Protein AF-A0A1V0UY66-F1 (afdb_monomer_lite)

Sequence (128 aa):
MIESSSESKTGRNLRRCKMLRLEDFIKDREKAKNWAKEKSEKWKKSLGLEEKRLLEDSVSFQRVNDTLEKNRGRSIKISSVRKNVDRLDKSLEVREAKLDDSIYVYRNLVSKELGTYQIHSMRKGKIR

Foldseek 3Di:
DDDDPDPDPPPPPPPPPPPFAEDECPPVPVVVVVVCCVLCVVLQVPADPVLNVCVVPPVLVVVLVVQCVVQPVHDDPDPSSVVNVVSVVVSCPDPSNDDSHHYDDDDDDDCVRVVPPPCPPDDPPDPD

Secondary structure (DSSP, 8-state):
---------------------EE--TT-HHHHHHHHHHHHHHHHHH--HHHHHHHH-HHHHHHHHHHHHHTTTS----HHHHHHHHHHHHHHHSGGGS-SSEE-------GGGGT------S------

Organism: NCBI:txid1477

Radius of gyration: 25.75 Å; chains: 1; bounding box: 94×46×61 Å

Structure (mmCIF, N/CA/C/O backbone):
data_AF-A0A1V0UY66-F1
#
_entry.id   AF-A0A1V0UY66-F1
#
loop_
_atom_site.group_PDB
_atom_site.id
_atom_site.type_symbol
_atom_site.label_atom_id
_atom_site.label_alt_id
_atom_site.label_comp_id
_atom_site.label_asym_id
_atom_site.label_entity_id
_atom_site.label_seq_id
_atom_site.pdbx_PDB_ins_code
_atom_site.Cartn_x
_atom_site.Cartn_y
_atom_site.Cartn_z
_atom_site.occupancy
_atom_site.B_iso_or_equiv
_atom_site.auth_seq_id
_atom_site.auth_comp_id
_atom_site.auth_asym_id
_atom_site.auth_atom_id
_atom_site.pdbx_PDB_model_num
ATOM 1 N N . MET A 1 1 ? -64.840 -26.126 -4.970 1.00 39.97 1 MET A N 1
ATOM 2 C CA . MET A 1 1 ? -64.628 -25.060 -5.972 1.00 39.97 1 MET A CA 1
ATOM 3 C C . MET A 1 1 ? -63.989 -23.906 -5.216 1.00 39.97 1 MET A C 1
ATOM 5 O O . MET A 1 1 ? -64.680 -23.270 -4.443 1.00 39.97 1 MET A O 1
ATOM 9 N N . ILE A 1 2 ? -62.667 -23.865 -5.036 1.00 43.75 2 ILE A N 1
ATOM 10 C CA . ILE A 1 2 ? -61.633 -23.456 -6.005 1.00 43.75 2 ILE A CA 1
ATOM 11 C C . ILE A 1 2 ? -62.086 -22.239 -6.810 1.00 43.75 2 ILE A C 1
ATOM 13 O O . ILE A 1 2 ? -62.798 -22.408 -7.787 1.00 43.75 2 ILE A O 1
ATOM 17 N N . GLU A 1 3 ? -61.626 -21.059 -6.402 1.00 40.09 3 GLU A N 1
ATOM 18 C CA . GLU A 1 3 ? -60.817 -20.213 -7.279 1.00 40.09 3 GLU A CA 1
ATOM 19 C C . GLU A 1 3 ? -59.854 -19.376 -6.430 1.00 40.09 3 GLU A C 1
ATOM 21 O O . GLU A 1 3 ? -60.227 -18.519 -5.631 1.00 40.09 3 GLU A O 1
ATOM 26 N N . SER A 1 4 ? -58.582 -19.742 -6.554 1.00 44.25 4 SER A N 1
ATOM 27 C CA . SER A 1 4 ? -57.431 -19.101 -5.942 1.00 44.25 4 SER A CA 1
ATOM 28 C C . SER A 1 4 ? -57.077 -17.856 -6.749 1.00 44.25 4 SER A C 1
ATOM 30 O O . SER A 1 4 ? -56.633 -17.988 -7.886 1.00 44.25 4 SER A O 1
ATOM 32 N N . SER A 1 5 ? -57.190 -16.662 -6.166 1.00 40.47 5 SER A N 1
ATOM 33 C CA . SER A 1 5 ? -56.498 -15.485 -6.701 1.00 40.47 5 SER A CA 1
ATOM 34 C C . SER A 1 5 ? -55.203 -15.290 -5.920 1.00 40.47 5 SER A C 1
ATOM 36 O O . SER A 1 5 ? -55.162 -14.716 -4.832 1.00 40.47 5 SER A O 1
ATOM 38 N N . SER A 1 6 ? -54.137 -15.891 -6.442 1.00 47.25 6 SER A N 1
ATOM 39 C CA . SER A 1 6 ? -52.779 -15.750 -5.937 1.00 47.25 6 SER A CA 1
ATOM 40 C C . SER A 1 6 ? -52.201 -14.408 -6.385 1.00 47.25 6 SER A C 1
ATOM 42 O O . SER A 1 6 ? -51.583 -14.317 -7.447 1.00 47.25 6 SER A O 1
ATOM 44 N N . GLU A 1 7 ? -52.352 -13.367 -5.569 1.00 41.97 7 GLU A N 1
ATOM 45 C CA . GLU A 1 7 ? -51.534 -12.162 -5.710 1.00 41.97 7 GLU A CA 1
ATOM 46 C C . GLU A 1 7 ? -50.100 -12.476 -5.267 1.00 41.97 7 GLU A C 1
ATOM 48 O O . GLU A 1 7 ? -49.735 -12.490 -4.088 1.00 41.97 7 GLU A O 1
ATOM 53 N N . SER A 1 8 ? -49.266 -12.777 -6.256 1.00 41.66 8 SER A N 1
ATOM 54 C CA . SER A 1 8 ? -47.830 -12.953 -6.110 1.00 41.66 8 SER A CA 1
ATOM 55 C C . SER A 1 8 ? -47.186 -11.668 -5.577 1.00 41.66 8 SER A C 1
ATOM 57 O O . SER A 1 8 ? -46.947 -10.721 -6.330 1.00 41.66 8 SER A O 1
ATOM 59 N N . LYS A 1 9 ? -46.832 -11.653 -4.286 1.00 49.62 9 LYS A N 1
ATOM 60 C CA . LYS A 1 9 ? -45.898 -10.685 -3.688 1.00 49.62 9 LYS A CA 1
ATOM 61 C C . LYS A 1 9 ? -44.493 -10.895 -4.260 1.00 49.62 9 LYS A C 1
ATOM 63 O O . LYS A 1 9 ? -43.596 -11.397 -3.589 1.00 49.62 9 LYS A O 1
ATOM 68 N N . THR A 1 10 ? -44.271 -10.484 -5.503 1.00 46.81 10 THR A N 1
ATOM 69 C CA . THR A 1 10 ? -42.919 -10.274 -6.028 1.00 46.81 10 THR A CA 1
ATOM 70 C C . THR A 1 10 ? -42.435 -8.911 -5.552 1.00 46.81 10 THR A C 1
ATOM 72 O O . THR A 1 10 ? -42.399 -7.925 -6.285 1.00 46.81 10 THR A O 1
ATOM 75 N N . GLY A 1 11 ? -42.060 -8.855 -4.272 1.00 44.53 11 GLY A N 1
ATOM 76 C CA . GLY A 1 11 ? -41.230 -7.779 -3.756 1.00 44.53 11 GLY A CA 1
ATOM 77 C C . GLY A 1 11 ? -39.915 -7.803 -4.523 1.00 44.53 11 GLY A C 1
ATOM 78 O O . GLY A 1 11 ? -39.015 -8.573 -4.193 1.00 44.53 11 GLY A O 1
ATOM 79 N N . ARG A 1 12 ? -39.818 -7.002 -5.590 1.00 45.56 12 ARG A N 1
ATOM 80 C CA . ARG A 1 12 ? -38.552 -6.748 -6.274 1.00 45.56 12 ARG A CA 1
ATOM 81 C C . ARG A 1 12 ? -37.622 -6.170 -5.223 1.00 45.56 12 ARG A C 1
ATOM 83 O O . ARG A 1 12 ? -37.751 -5.011 -4.836 1.00 45.56 12 ARG A O 1
ATOM 90 N N . ASN A 1 13 ? -36.710 -7.002 -4.741 1.00 53.19 13 ASN A N 1
ATOM 91 C CA . ASN A 1 13 ? -35.606 -6.601 -3.894 1.00 53.19 13 ASN A CA 1
ATOM 92 C C . ASN A 1 13 ? -34.657 -5.794 -4.791 1.00 53.19 13 ASN A C 1
ATOM 94 O O . ASN A 1 13 ? -33.665 -6.307 -5.309 1.00 53.19 13 ASN A O 1
ATOM 98 N N . LEU A 1 14 ? -35.049 -4.548 -5.081 1.00 50.03 14 LEU A N 1
ATOM 99 C CA . LEU A 1 14 ? -34.213 -3.545 -5.715 1.00 50.03 14 LEU A CA 1
ATOM 100 C C . LEU A 1 14 ? -33.060 -3.325 -4.745 1.00 50.03 14 LEU A C 1
ATOM 102 O O . LEU A 1 14 ? -33.146 -2.508 -3.828 1.00 50.03 14 LEU A O 1
ATOM 106 N N . ARG A 1 15 ? -31.991 -4.110 -4.922 1.00 58.28 15 ARG A N 1
ATOM 107 C CA . ARG A 1 15 ? -30.691 -3.833 -4.326 1.00 58.28 15 ARG A CA 1
ATOM 108 C C . ARG A 1 15 ? -30.383 -2.401 -4.719 1.00 58.28 15 ARG A C 1
ATOM 110 O O . ARG A 1 15 ? -30.094 -2.125 -5.878 1.00 58.28 15 ARG A O 1
ATOM 117 N N . ARG A 1 16 ? -30.552 -1.486 -3.769 1.00 52.69 16 ARG A N 1
ATOM 118 C CA . ARG A 1 16 ? -30.251 -0.072 -3.933 1.00 52.69 16 ARG A CA 1
ATOM 119 C C . ARG A 1 16 ? -28.785 -0.024 -4.347 1.00 52.69 16 ARG A C 1
ATOM 121 O O . ARG A 1 16 ? -27.919 -0.279 -3.512 1.00 52.69 16 ARG A O 1
ATOM 128 N N . CYS A 1 17 ? -28.511 0.182 -5.636 1.00 54.91 17 CYS A N 1
ATOM 129 C CA . CYS A 1 17 ? -27.152 0.368 -6.120 1.00 54.91 17 CYS A CA 1
ATOM 130 C C . CYS A 1 17 ? -26.600 1.550 -5.333 1.00 54.91 17 CYS A C 1
ATOM 132 O O . CYS A 1 17 ? -27.073 2.677 -5.486 1.00 54.91 17 CYS A O 1
ATOM 134 N N .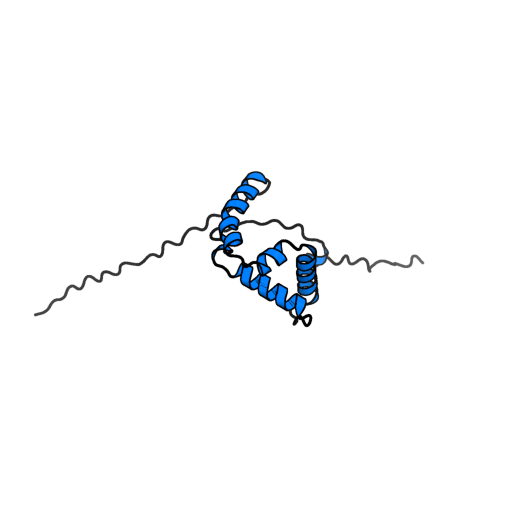 LYS A 1 18 ? -25.690 1.270 -4.396 1.00 61.56 18 LYS A N 1
ATOM 135 C CA . LYS A 1 18 ? -25.043 2.300 -3.594 1.00 61.56 18 LYS A CA 1
ATOM 136 C C . LYS A 1 18 ? -24.279 3.157 -4.593 1.00 61.56 18 LYS A C 1
ATOM 138 O O . LYS A 1 18 ? -23.303 2.697 -5.173 1.00 61.56 18 LYS A O 1
ATOM 143 N N . MET A 1 19 ? -24.796 4.350 -4.864 1.00 64.31 19 MET A N 1
ATOM 144 C CA . MET A 1 19 ? -24.145 5.308 -5.742 1.00 64.31 19 MET A CA 1
ATOM 145 C C . MET A 1 19 ? -22.804 5.639 -5.083 1.00 64.31 19 MET A C 1
ATOM 147 O O . MET A 1 19 ? -22.779 6.210 -3.991 1.00 64.31 19 MET A O 1
ATOM 151 N N . LEU A 1 20 ? -21.712 5.150 -5.674 1.00 66.31 20 LEU A N 1
ATOM 152 C CA . LEU A 1 20 ? -20.371 5.364 -5.144 1.00 66.31 20 LEU A CA 1
ATOM 153 C C . LEU A 1 20 ? -20.088 6.860 -5.207 1.00 66.3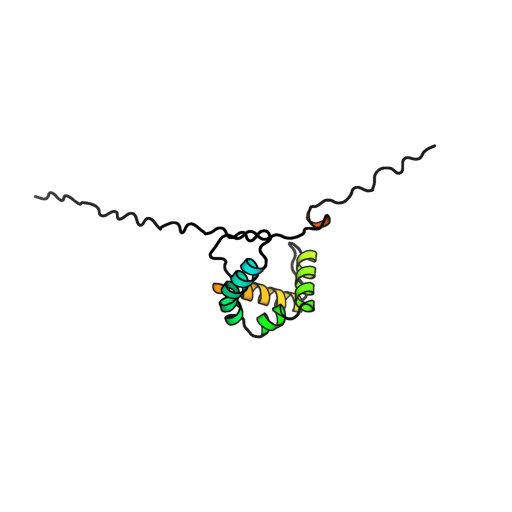1 20 LEU A C 1
ATOM 155 O O . LEU A 1 20 ? -20.276 7.485 -6.255 1.00 66.31 20 LEU A O 1
ATOM 159 N N . ARG A 1 21 ? -19.674 7.443 -4.082 1.00 76.12 21 ARG A N 1
ATOM 160 C CA . ARG A 1 21 ? -19.189 8.820 -4.093 1.00 76.12 21 ARG A CA 1
ATOM 161 C C . ARG A 1 21 ? -17.878 8.842 -4.867 1.00 76.12 21 ARG A C 1
ATOM 163 O O . ARG A 1 21 ? -17.079 7.918 -4.746 1.00 76.12 21 ARG A O 1
ATOM 170 N N . LEU A 1 22 ? -17.707 9.866 -5.694 1.00 83.19 22 LEU A N 1
ATOM 171 C CA . LEU A 1 22 ? -16.459 10.126 -6.392 1.00 83.19 22 LEU A CA 1
ATOM 172 C C . LEU A 1 22 ? -15.714 11.210 -5.621 1.00 83.19 22 LEU A C 1
ATOM 174 O O . LEU A 1 22 ? -16.165 12.353 -5.576 1.00 83.19 22 LEU A O 1
ATOM 178 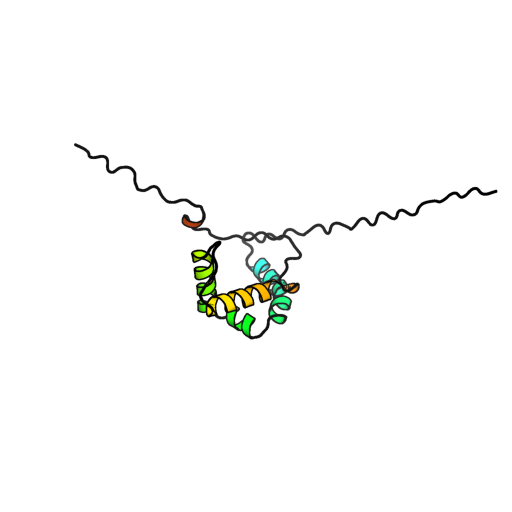N N . GLU A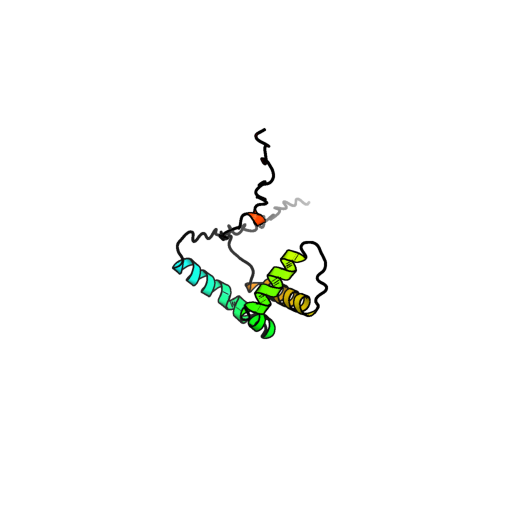 1 23 ? -14.603 10.836 -5.004 1.00 86.19 23 GLU A N 1
ATOM 179 C CA . GLU A 1 23 ? -13.705 11.757 -4.323 1.00 86.19 23 GLU A CA 1
ATOM 180 C C . GLU A 1 23 ? -12.609 12.216 -5.288 1.00 86.19 23 GLU A C 1
ATOM 182 O O . GLU A 1 23 ? -11.861 11.416 -5.855 1.00 86.19 23 GLU A O 1
ATOM 187 N N . ASP A 1 24 ? -12.503 13.529 -5.461 1.00 91.38 24 ASP A N 1
ATOM 188 C CA . ASP A 1 24 ? -11.394 14.170 -6.155 1.00 91.38 24 ASP A CA 1
ATOM 189 C C . ASP A 1 24 ? -10.910 15.353 -5.325 1.00 91.38 24 ASP A C 1
ATOM 191 O O . ASP A 1 24 ? -11.662 16.287 -5.035 1.00 91.38 24 ASP A O 1
ATOM 195 N N . PHE A 1 25 ? -9.648 15.296 -4.913 1.00 91.50 25 PHE A N 1
ATOM 196 C CA . PHE A 1 25 ? -9.031 16.356 -4.127 1.00 91.50 25 PHE A CA 1
ATOM 197 C C . PHE A 1 25 ? -8.299 17.373 -5.002 1.00 91.50 25 PHE A C 1
ATOM 199 O O . PHE A 1 25 ? -8.043 18.477 -4.530 1.00 91.50 25 PHE A O 1
ATOM 206 N N . ILE A 1 26 ? -7.978 17.047 -6.261 1.00 91.81 26 ILE A N 1
ATOM 207 C CA . ILE A 1 26 ? -7.236 17.892 -7.210 1.00 91.81 26 ILE A CA 1
ATOM 208 C C . ILE A 1 26 ? -5.959 18.499 -6.583 1.00 91.81 26 ILE A C 1
ATOM 210 O O . ILE A 1 26 ? -4.887 17.896 -6.624 1.00 91.81 26 ILE A O 1
ATOM 214 N N . LYS A 1 27 ? -6.058 19.703 -5.997 1.00 90.81 27 LYS A N 1
ATOM 215 C CA . LYS A 1 27 ? -4.966 20.436 -5.326 1.00 90.81 27 LYS A CA 1
ATOM 216 C C . LYS A 1 27 ? -5.165 20.615 -3.812 1.00 90.81 27 LYS A C 1
ATOM 218 O O . LYS A 1 27 ? -4.241 21.089 -3.151 1.00 90.81 27 LYS A O 1
ATOM 223 N N . ASP A 1 28 ? -6.318 20.249 -3.254 1.00 93.81 28 ASP A N 1
ATOM 224 C CA . ASP A 1 28 ? -6.620 20.373 -1.825 1.00 93.81 28 ASP A CA 1
ATOM 225 C C . ASP A 1 28 ? -5.932 19.266 -1.014 1.00 93.81 28 ASP A C 1
ATOM 227 O O . ASP A 1 28 ? -6.456 18.175 -0.766 1.00 93.81 28 ASP A O 1
ATOM 231 N N . ARG A 1 29 ? -4.700 19.565 -0.607 1.00 93.00 29 ARG A N 1
ATOM 232 C CA . ARG A 1 29 ? -3.851 18.637 0.141 1.00 93.00 29 ARG A CA 1
ATOM 233 C C . ARG A 1 29 ? -4.341 18.392 1.562 1.00 93.00 29 ARG A C 1
ATOM 235 O O . ARG A 1 29 ? -4.132 17.295 2.072 1.00 93.00 29 ARG A O 1
ATOM 242 N N . GLU A 1 30 ? -4.955 19.376 2.210 1.00 95.81 30 GLU A N 1
ATOM 243 C CA . GLU A 1 30 ? -5.372 19.235 3.609 1.00 95.81 30 GLU A CA 1
ATOM 244 C C . GLU A 1 30 ? -6.608 18.348 3.717 1.00 95.81 30 GLU A C 1
ATOM 246 O O . GLU A 1 30 ? -6.630 17.417 4.528 1.00 95.81 30 GLU A O 1
ATOM 251 N N . LYS A 1 31 ? -7.583 18.527 2.819 1.00 93.25 31 LYS A N 1
ATOM 252 C CA . LYS A 1 31 ? -8.732 17.622 2.740 1.00 93.25 31 LYS A CA 1
ATOM 253 C C . LYS A 1 31 ? -8.298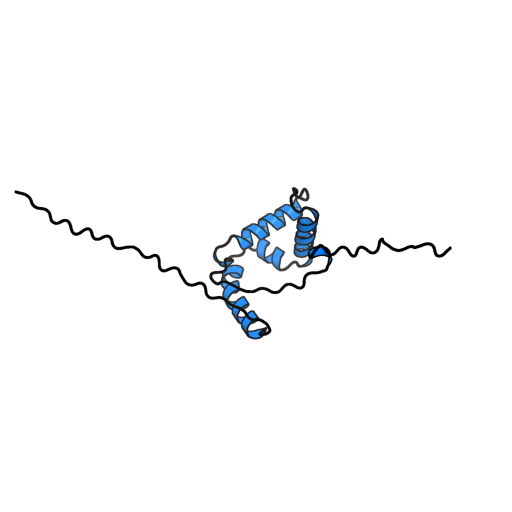 16.190 2.410 1.00 93.25 31 LYS A C 1
ATOM 255 O O . LYS A 1 31 ? -8.757 15.255 3.065 1.00 93.25 31 LYS A O 1
ATOM 260 N N . ALA A 1 32 ? -7.357 16.017 1.475 1.00 93.00 32 ALA A N 1
ATOM 261 C CA . ALA A 1 32 ? -6.804 14.705 1.134 1.00 93.00 32 ALA A CA 1
ATOM 262 C C . ALA A 1 32 ? -6.100 14.031 2.327 1.00 93.00 32 ALA A C 1
ATOM 264 O O . ALA A 1 32 ? -6.295 12.839 2.567 1.00 93.00 32 ALA A O 1
ATOM 265 N N . LYS A 1 33 ? -5.306 14.782 3.106 1.00 94.88 33 LYS A N 1
ATOM 266 C CA . LYS A 1 33 ? -4.633 14.268 4.313 1.00 94.88 33 LYS A CA 1
ATOM 267 C C . LYS A 1 33 ? -5.628 13.820 5.378 1.00 94.88 33 LYS A C 1
ATOM 269 O O . LYS A 1 33 ? -5.460 12.735 5.934 1.00 94.88 33 LYS A O 1
ATOM 274 N N . ASN A 1 34 ? -6.645 14.634 5.656 1.00 94.69 34 ASN A N 1
ATOM 275 C CA . ASN A 1 34 ? -7.662 14.310 6.657 1.00 94.69 34 ASN A CA 1
ATOM 276 C C . ASN A 1 34 ? -8.441 13.058 6.250 1.00 94.69 34 ASN A C 1
ATOM 278 O O . ASN A 1 34 ? -8.521 12.107 7.027 1.00 94.69 34 ASN A O 1
ATOM 282 N N . TRP A 1 35 ? -8.884 13.000 4.993 1.00 91.94 35 TRP A N 1
ATOM 283 C CA . TRP A 1 35 ? -9.548 11.823 4.438 1.00 91.94 35 TRP A CA 1
ATOM 284 C C . TRP A 1 35 ? -8.666 10.568 4.521 1.00 91.94 35 TRP A C 1
ATOM 286 O O . TRP A 1 35 ? -9.114 9.514 4.976 1.00 91.94 35 TRP A O 1
ATOM 296 N N . ALA A 1 36 ? -7.385 10.676 4.152 1.00 91.75 36 ALA A N 1
ATOM 297 C CA . ALA A 1 36 ? -6.452 9.554 4.210 1.00 91.75 36 ALA A CA 1
ATOM 298 C C . ALA A 1 36 ? -6.227 9.076 5.649 1.00 91.75 36 ALA A C 1
ATOM 300 O O . ALA A 1 36 ? -6.159 7.870 5.893 1.00 91.75 36 ALA A O 1
ATOM 301 N N . LYS A 1 37 ? -6.128 9.994 6.617 1.00 93.06 37 LYS A N 1
ATOM 302 C CA . LYS A 1 37 ? -5.984 9.652 8.036 1.00 93.06 37 LYS A CA 1
ATOM 303 C C . LYS A 1 37 ? -7.204 8.882 8.538 1.00 93.06 37 LYS A C 1
ATOM 305 O O . LYS A 1 37 ? -7.026 7.814 9.115 1.00 93.06 37 LYS A O 1
ATOM 310 N N . GLU A 1 38 ? -8.408 9.370 8.254 1.00 91.31 38 GLU A N 1
ATOM 311 C CA . GLU A 1 38 ? -9.665 8.731 8.664 1.00 91.31 38 GLU A CA 1
ATOM 312 C C . GLU A 1 38 ? -9.839 7.335 8.050 1.00 91.31 38 GLU A C 1
ATOM 314 O O . GLU A 1 38 ? -10.144 6.373 8.757 1.00 91.31 38 GLU A O 1
ATOM 319 N N . LYS A 1 39 ? -9.605 7.193 6.739 1.00 87.69 39 LYS A N 1
ATOM 320 C CA . LYS A 1 39 ? -9.774 5.909 6.039 1.00 87.69 39 LYS A CA 1
ATOM 321 C C . LYS A 1 39 ? -8.686 4.900 6.408 1.00 87.69 39 LYS A C 1
ATOM 323 O O . LYS A 1 39 ? -8.982 3.724 6.604 1.00 87.69 39 LYS A O 1
ATOM 328 N N . SER A 1 40 ? -7.436 5.346 6.545 1.00 90.69 40 SER A N 1
ATOM 329 C CA . SER A 1 40 ? -6.310 4.445 6.826 1.00 90.69 40 SER A CA 1
ATOM 330 C C . SER A 1 40 ? -6.208 4.014 8.286 1.00 90.69 40 SER A C 1
ATOM 332 O O . SER A 1 40 ? -5.478 3.070 8.572 1.00 90.69 40 SER A O 1
ATOM 334 N N . GLU A 1 41 ? -6.909 4.654 9.226 1.00 92.81 41 GLU A N 1
ATOM 335 C CA . GLU A 1 41 ? -6.747 4.352 10.652 1.00 92.81 41 GLU A CA 1
ATOM 336 C C . GLU A 1 41 ? -7.118 2.901 10.988 1.00 92.81 41 GLU A C 1
ATOM 338 O O . GLU A 1 41 ? -6.350 2.193 11.645 1.00 92.81 41 GLU A O 1
ATOM 343 N N . LYS A 1 42 ? -8.277 2.437 10.506 1.00 90.81 42 LYS A N 1
ATOM 344 C CA . LYS A 1 42 ? -8.734 1.057 10.733 1.00 90.81 42 LYS A CA 1
ATOM 345 C C . LYS A 1 42 ? -7.823 0.050 10.041 1.00 90.81 42 LYS A C 1
ATOM 347 O O . LYS A 1 42 ? -7.426 -0.928 10.665 1.00 90.81 42 LYS A O 1
ATOM 352 N N . TRP A 1 43 ? -7.431 0.347 8.804 1.00 94.00 43 TRP A N 1
ATOM 353 C CA . TRP A 1 43 ? -6.486 -0.463 8.043 1.00 94.00 43 TRP A CA 1
ATOM 354 C C . TRP A 1 43 ? -5.142 -0.605 8.765 1.00 94.00 43 TRP A C 1
ATOM 356 O O . TRP A 1 43 ? -4.682 -1.710 9.022 1.00 94.00 43 TRP A O 1
ATOM 366 N N . LYS A 1 44 ? -4.538 0.498 9.214 1.00 92.31 44 LYS A N 1
ATOM 367 C CA . LYS A 1 44 ? -3.275 0.468 9.968 1.00 92.31 44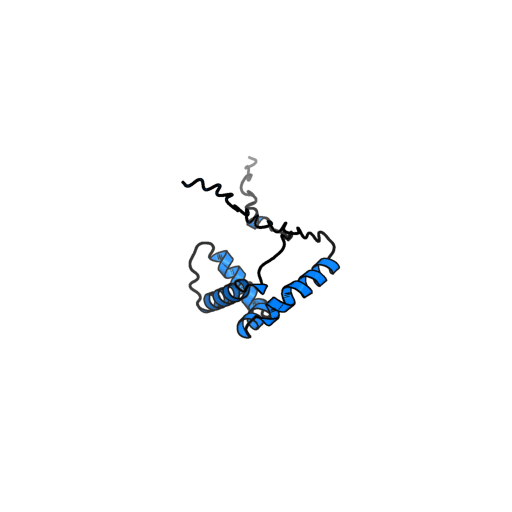 LYS A CA 1
ATOM 368 C C . LYS A 1 44 ? -3.390 -0.326 11.266 1.00 92.31 44 LYS A C 1
ATOM 370 O O . LYS A 1 44 ? -2.433 -0.985 11.669 1.00 92.31 44 LYS A O 1
ATOM 375 N N . LYS A 1 45 ? -4.545 -0.277 11.933 1.00 92.94 45 LYS A N 1
ATOM 376 C CA . LYS A 1 45 ? -4.804 -1.068 13.143 1.00 92.94 45 LYS A CA 1
ATOM 377 C C . LYS A 1 45 ? -4.902 -2.566 12.846 1.00 92.94 45 LYS A C 1
ATOM 379 O O . LYS A 1 45 ? -4.411 -3.338 13.664 1.00 92.94 45 LYS A O 1
ATOM 384 N N . SER A 1 46 ? -5.452 -2.968 11.698 1.00 92.50 46 SER A N 1
ATOM 385 C CA . SER A 1 46 ? -5.569 -4.383 11.313 1.00 92.50 46 SER A CA 1
ATOM 386 C C . SER A 1 46 ? -4.250 -5.026 10.877 1.00 92.50 46 SER A C 1
ATOM 388 O O . SER A 1 46 ? -4.170 -6.250 10.828 1.00 92.50 46 SER A O 1
ATOM 390 N N . LEU A 1 47 ? -3.215 -4.235 10.573 1.00 93.94 47 LEU A N 1
ATOM 391 C CA . LEU A 1 47 ? -1.920 -4.769 10.148 1.00 93.94 47 LEU A CA 1
ATOM 392 C C . LEU A 1 47 ? -1.154 -5.449 11.289 1.00 93.94 47 LEU A C 1
ATOM 394 O O . LEU A 1 47 ? -1.014 -4.911 12.399 1.00 93.94 47 LEU A O 1
ATOM 398 N N . GLY A 1 48 ? -0.572 -6.600 10.968 1.00 93.56 48 GLY A N 1
ATOM 399 C CA . GLY A 1 48 ? 0.399 -7.295 11.797 1.00 93.56 48 GLY A CA 1
ATOM 400 C C . GLY A 1 48 ? 1.721 -6.534 11.908 1.00 93.56 48 GLY A C 1
ATOM 401 O O . GLY A 1 48 ? 2.044 -5.647 11.118 1.00 93.56 48 GLY A O 1
ATOM 402 N N . LEU A 1 49 ? 2.523 -6.907 12.904 1.00 94.12 49 LEU A N 1
ATOM 403 C CA . LEU A 1 49 ? 3.795 -6.247 13.213 1.00 94.12 49 LEU A CA 1
ATOM 404 C C . LEU A 1 49 ? 4.788 -6.277 12.035 1.00 94.12 49 LEU A C 1
ATOM 406 O O . LEU A 1 49 ? 5.439 -5.279 11.746 1.00 94.12 49 LEU A O 1
ATOM 410 N N . GLU A 1 50 ? 4.860 -7.395 11.315 1.00 92.19 50 GLU A N 1
ATOM 411 C CA . GLU A 1 50 ? 5.752 -7.551 10.160 1.00 92.19 50 GLU A CA 1
ATOM 412 C C . GLU A 1 50 ? 5.296 -6.760 8.924 1.00 92.19 50 GLU A C 1
ATOM 414 O O . GLU A 1 50 ? 6.131 -6.304 8.147 1.00 92.19 50 GLU A O 1
ATOM 419 N N . GLU A 1 51 ? 3.987 -6.571 8.747 1.00 93.12 51 GLU A N 1
ATOM 420 C CA . GLU A 1 51 ? 3.420 -5.750 7.668 1.00 93.12 51 GLU A CA 1
ATOM 421 C C . GLU A 1 51 ? 3.693 -4.267 7.938 1.00 93.12 51 GLU A C 1
ATOM 423 O O . GLU A 1 51 ? 4.173 -3.556 7.059 1.00 93.12 51 GLU A O 1
ATOM 428 N N . LYS A 1 52 ? 3.486 -3.818 9.185 1.00 93.38 52 LYS A N 1
ATOM 429 C CA . LYS A 1 52 ? 3.816 -2.451 9.622 1.00 93.38 52 LYS A CA 1
ATOM 430 C C . LYS A 1 52 ? 5.290 -2.129 9.405 1.00 93.38 52 LYS A C 1
ATOM 432 O O . LYS A 1 52 ? 5.602 -1.127 8.773 1.00 93.38 52 LYS A O 1
ATOM 437 N N . ARG A 1 53 ? 6.182 -3.025 9.844 1.00 93.00 53 ARG A N 1
ATOM 438 C CA . ARG A 1 53 ? 7.632 -2.882 9.640 1.00 93.00 53 ARG A CA 1
ATOM 439 C C . ARG A 1 53 ? 7.996 -2.726 8.167 1.00 93.00 53 ARG A C 1
ATOM 441 O O . ARG A 1 53 ? 8.821 -1.886 7.839 1.00 93.00 53 ARG A O 1
ATOM 448 N N . LEU A 1 54 ? 7.376 -3.509 7.283 1.00 92.75 54 LEU A N 1
ATOM 449 C CA . LEU A 1 54 ? 7.639 -3.413 5.848 1.00 92.75 54 LEU A CA 1
ATOM 450 C C . LEU A 1 54 ? 7.163 -2.082 5.247 1.00 92.75 54 LEU A C 1
ATOM 452 O O . LEU A 1 54 ? 7.835 -1.548 4.372 1.00 92.75 54 LEU A O 1
ATOM 456 N N . LEU A 1 55 ? 6.023 -1.550 5.698 1.00 89.75 55 LEU A N 1
ATOM 457 C CA . LEU A 1 55 ? 5.505 -0.257 5.229 1.00 89.75 55 LEU A CA 1
ATOM 458 C C . LEU A 1 55 ? 6.321 0.937 5.748 1.00 89.75 55 LEU A C 1
ATOM 460 O O . LEU A 1 55 ? 6.343 1.985 5.106 1.00 89.75 55 LEU A O 1
ATOM 464 N N . GLU A 1 56 ? 6.973 0.787 6.899 1.00 92.19 56 GLU A N 1
ATOM 465 C CA . GLU A 1 56 ? 7.852 1.803 7.493 1.00 92.19 56 GLU A CA 1
ATOM 466 C C . GLU A 1 56 ? 9.289 1.736 6.938 1.00 92.19 56 GLU A C 1
ATOM 468 O O . GLU A 1 56 ? 9.988 2.750 6.911 1.00 92.19 56 GLU A O 1
ATOM 473 N N . ASP A 1 57 ? 9.726 0.574 6.442 1.00 93.38 57 ASP A N 1
ATOM 474 C CA . ASP A 1 57 ? 11.034 0.384 5.807 1.00 93.38 57 ASP A CA 1
ATOM 475 C C . ASP A 1 57 ? 11.006 0.773 4.319 1.00 93.38 57 ASP A C 1
ATOM 477 O O . ASP A 1 57 ? 10.763 -0.041 3.420 1.00 93.38 57 ASP A O 1
ATOM 481 N N . SER A 1 58 ? 11.316 2.042 4.053 1.00 91.44 58 SER A N 1
ATOM 482 C CA . SER A 1 58 ? 11.353 2.610 2.701 1.00 91.44 58 SER A CA 1
ATOM 483 C C . SER A 1 58 ? 12.329 1.899 1.754 1.00 91.44 58 SER A C 1
ATOM 485 O O . SER A 1 58 ? 12.053 1.800 0.555 1.00 91.44 58 SER A O 1
ATOM 487 N N . VAL A 1 59 ? 13.443 1.364 2.264 1.00 92.56 59 VAL A N 1
ATOM 488 C CA . VAL A 1 59 ? 14.467 0.689 1.452 1.00 92.56 59 VAL A CA 1
ATOM 489 C C . VAL A 1 59 ? 13.964 -0.678 1.008 1.00 92.56 59 VAL A C 1
ATOM 491 O O . VAL A 1 59 ? 14.025 -1.011 -0.182 1.00 92.56 59 VAL A O 1
ATOM 494 N N . SER A 1 60 ? 13.429 -1.468 1.940 1.00 90.31 60 SER A N 1
ATOM 495 C CA . SER A 1 60 ? 12.835 -2.766 1.613 1.00 90.31 60 SER A CA 1
ATOM 496 C C . SER A 1 60 ? 11.626 -2.615 0.698 1.00 90.31 60 SER A C 1
ATOM 498 O O . SER A 1 60 ? 11.495 -3.380 -0.261 1.00 90.31 60 SER A O 1
ATOM 500 N N . PHE A 1 61 ? 10.780 -1.613 0.941 1.00 90.25 61 PHE A N 1
ATOM 501 C CA . PHE A 1 61 ? 9.617 -1.331 0.104 1.00 90.25 61 PHE A CA 1
ATOM 502 C C . PHE A 1 61 ? 10.025 -0.960 -1.330 1.00 90.25 61 PHE A C 1
ATOM 504 O O . PHE A 1 61 ? 9.511 -1.532 -2.294 1.00 90.25 61 PHE A O 1
ATOM 511 N N . GLN A 1 62 ? 11.021 -0.081 -1.497 1.00 92.38 62 GLN A N 1
ATOM 512 C CA . GLN A 1 62 ? 11.533 0.271 -2.824 1.00 92.38 62 GLN A CA 1
ATOM 513 C C . GLN A 1 62 ? 12.144 -0.940 -3.540 1.00 92.38 62 GLN A C 1
ATOM 515 O O . GLN A 1 62 ? 11.898 -1.150 -4.728 1.00 92.38 62 GLN A O 1
ATOM 520 N N . ARG A 1 63 ? 12.882 -1.790 -2.819 1.00 92.81 63 ARG A N 1
ATOM 521 C CA . ARG A 1 63 ? 13.457 -3.019 -3.381 1.00 92.81 63 ARG A CA 1
ATOM 522 C C . ARG A 1 63 ? 12.385 -3.975 -3.905 1.00 92.81 63 ARG A C 1
ATOM 524 O O . ARG A 1 63 ? 12.608 -4.637 -4.924 1.00 92.81 63 ARG A O 1
ATOM 531 N N . VAL A 1 64 ? 11.242 -4.065 -3.223 1.00 93.12 64 VAL A N 1
ATOM 532 C CA . VAL A 1 64 ? 10.091 -4.845 -3.695 1.00 93.12 64 VAL A CA 1
ATOM 533 C C . VAL A 1 64 ? 9.558 -4.260 -5.002 1.00 93.12 64 VAL A C 1
ATOM 535 O O . VAL A 1 64 ? 9.475 -5.000 -5.983 1.00 93.12 64 VAL A O 1
ATOM 538 N N . ASN A 1 65 ? 9.306 -2.948 -5.057 1.00 91.25 65 ASN A N 1
ATOM 539 C CA . ASN A 1 65 ? 8.833 -2.267 -6.270 1.00 91.25 65 ASN A CA 1
ATOM 540 C C . ASN A 1 65 ? 9.773 -2.483 -7.462 1.00 91.25 65 ASN A C 1
ATOM 542 O O . ASN A 1 65 ? 9.334 -2.895 -8.534 1.00 91.25 65 ASN A O 1
ATOM 546 N N . ASP A 1 66 ? 11.077 -2.286 -7.268 1.00 92.44 66 ASP A N 1
ATOM 547 C CA . ASP A 1 66 ? 12.069 -2.461 -8.331 1.00 92.44 66 ASP A CA 1
ATOM 548 C C . ASP A 1 66 ? 12.123 -3.908 -8.834 1.00 92.44 66 ASP A C 1
ATOM 550 O O . ASP A 1 66 ? 12.335 -4.164 -10.022 1.00 92.44 66 ASP A O 1
ATOM 554 N N . THR A 1 67 ? 11.955 -4.875 -7.930 1.00 92.81 67 THR A N 1
ATOM 555 C CA . THR A 1 67 ? 11.982 -6.295 -8.293 1.00 92.81 67 THR A CA 1
ATOM 556 C C . THR A 1 67 ? 10.712 -6.698 -9.034 1.00 92.81 67 THR A C 1
ATOM 558 O O . THR A 1 67 ? 10.816 -7.422 -10.026 1.00 92.81 67 THR A O 1
ATOM 561 N N . LEU A 1 68 ? 9.543 -6.219 -8.599 1.00 92.00 68 LEU A N 1
ATOM 562 C CA . LEU A 1 68 ? 8.272 -6.419 -9.299 1.00 92.00 68 LEU A CA 1
ATOM 563 C C . LEU A 1 68 ? 8.335 -5.829 -10.710 1.00 92.00 68 LEU A C 1
ATOM 565 O O . LEU A 1 68 ? 7.979 -6.508 -11.669 1.00 92.00 68 LEU A O 1
ATOM 569 N N . GLU A 1 69 ? 8.877 -4.618 -10.853 1.00 89.06 69 GLU A N 1
ATOM 570 C CA . GLU A 1 69 ? 9.021 -3.958 -12.150 1.00 89.06 69 GLU A CA 1
ATOM 571 C C . GLU A 1 69 ? 9.928 -4.751 -13.102 1.00 89.06 69 GLU A C 1
ATOM 573 O O . GLU A 1 69 ? 9.560 -5.031 -14.243 1.00 89.06 69 GLU A O 1
ATOM 578 N N . LYS A 1 70 ? 11.097 -5.190 -12.619 1.00 89.38 70 LYS A N 1
ATOM 579 C CA . LYS A 1 70 ? 12.053 -5.988 -13.409 1.00 89.38 70 LYS A CA 1
ATOM 580 C C . LYS A 1 70 ? 11.517 -7.364 -13.805 1.00 89.38 70 LYS A C 1
ATOM 582 O O . LYS A 1 70 ? 11.976 -7.932 -14.793 1.00 89.38 70 LYS A O 1
ATOM 587 N N . ASN A 1 71 ? 10.590 -7.914 -13.025 1.00 90.56 71 ASN A N 1
ATOM 588 C CA . ASN A 1 71 ? 10.032 -9.249 -13.226 1.00 90.56 71 ASN A CA 1
ATOM 589 C C . ASN A 1 71 ? 8.553 -9.204 -13.634 1.00 90.56 71 ASN A C 1
ATOM 591 O O . ASN A 1 71 ? 7.851 -10.190 -13.425 1.00 90.56 71 ASN A O 1
ATOM 595 N N . ARG A 1 72 ? 8.064 -8.102 -14.226 1.00 84.69 72 ARG A N 1
ATOM 596 C CA . ARG A 1 72 ? 6.680 -8.022 -14.722 1.00 84.69 72 ARG A CA 1
ATOM 597 C C . ARG A 1 72 ? 6.345 -9.236 -15.597 1.00 84.69 72 ARG A C 1
ATOM 599 O O . ARG A 1 72 ? 7.052 -9.537 -16.558 1.00 84.69 72 ARG A O 1
ATOM 606 N N . GLY A 1 73 ? 5.275 -9.945 -15.234 1.00 85.31 73 GLY A N 1
ATOM 607 C CA . GLY A 1 73 ? 4.823 -11.158 -15.924 1.00 85.31 73 GLY A CA 1
ATOM 608 C C . GLY A 1 73 ? 5.717 -12.393 -15.736 1.00 85.31 73 GLY A C 1
ATOM 609 O O . GLY A 1 73 ? 5.542 -13.376 -16.451 1.00 85.31 73 GLY A O 1
ATOM 610 N N . ARG A 1 74 ? 6.686 -12.369 -14.810 1.00 90.62 74 ARG A N 1
ATOM 611 C CA . ARG A 1 74 ? 7.625 -13.469 -14.531 1.00 90.62 74 ARG A CA 1
ATOM 612 C C . ARG A 1 74 ? 7.669 -13.797 -13.038 1.00 90.62 74 ARG A C 1
ATOM 614 O O . ARG A 1 74 ? 7.357 -12.976 -12.184 1.00 90.62 74 ARG A O 1
ATOM 621 N N . SER A 1 75 ? 8.114 -15.009 -12.709 1.00 86.88 75 SER A N 1
ATOM 622 C CA . SER A 1 75 ? 8.278 -15.447 -11.320 1.00 86.88 75 SER A CA 1
ATOM 623 C C . SER A 1 75 ? 9.471 -14.766 -10.634 1.00 86.88 75 SER A C 1
ATOM 625 O O . SER A 1 75 ? 10.589 -14.806 -11.156 1.00 86.88 75 SER A O 1
ATOM 627 N N . ILE A 1 76 ? 9.275 -14.252 -9.419 1.00 89.62 76 ILE A N 1
ATOM 628 C CA . ILE A 1 76 ? 10.357 -13.733 -8.570 1.00 89.62 76 ILE A CA 1
ATOM 629 C C . ILE A 1 76 ? 11.066 -14.899 -7.866 1.00 89.62 76 ILE A C 1
ATOM 631 O O . ILE A 1 76 ? 10.460 -15.625 -7.081 1.00 89.62 76 ILE A O 1
ATOM 635 N N . LYS A 1 77 ? 12.372 -15.060 -8.116 1.00 87.81 77 LYS A N 1
ATOM 636 C CA . LYS A 1 77 ? 13.196 -16.127 -7.509 1.00 87.81 77 LYS A CA 1
ATOM 637 C C . LYS A 1 77 ? 13.785 -15.760 -6.141 1.00 87.81 77 LYS A C 1
ATOM 639 O O . LYS A 1 77 ? 14.217 -16.637 -5.401 1.00 87.81 77 LYS A O 1
ATOM 644 N N . ILE A 1 78 ? 13.826 -14.470 -5.805 1.00 90.38 78 ILE A N 1
ATOM 645 C CA . ILE A 1 78 ? 14.424 -13.979 -4.558 1.00 90.38 78 ILE A CA 1
ATOM 646 C C . ILE A 1 78 ? 13.432 -14.206 -3.414 1.00 90.38 78 ILE A C 1
ATOM 648 O O . ILE A 1 78 ? 12.416 -13.518 -3.320 1.00 90.38 78 ILE A O 1
ATOM 652 N N . SER A 1 79 ? 13.739 -15.159 -2.535 1.00 89.44 79 SER A N 1
ATOM 653 C CA . SER A 1 79 ? 12.840 -15.594 -1.458 1.00 89.44 79 SER A CA 1
ATOM 654 C C . SER A 1 79 ? 12.469 -14.475 -0.480 1.00 89.44 79 SER A C 1
ATOM 656 O O . SER A 1 79 ? 11.317 -14.389 -0.065 1.00 89.44 79 SER A O 1
ATOM 658 N N . SER A 1 80 ? 13.410 -13.591 -0.137 1.00 89.62 80 SER A N 1
ATOM 659 C CA . SER A 1 80 ? 13.156 -12.456 0.761 1.00 89.62 80 SER A CA 1
ATOM 660 C C . SER A 1 80 ? 12.198 -11.433 0.153 1.00 89.62 80 SER A C 1
ATOM 662 O O . SER A 1 80 ? 11.280 -10.981 0.829 1.00 89.62 80 SER A O 1
ATOM 664 N N . VAL A 1 81 ? 12.357 -11.117 -1.136 1.00 90.56 81 VAL A N 1
ATOM 665 C CA . VAL A 1 81 ? 11.435 -10.222 -1.847 1.00 90.56 81 VAL A CA 1
ATOM 666 C C . VAL A 1 81 ? 10.062 -10.864 -1.959 1.00 90.56 81 VAL A C 1
ATOM 668 O O . VAL A 1 81 ? 9.074 -10.194 -1.694 1.00 90.56 81 VAL A O 1
ATOM 671 N N . ARG A 1 82 ? 9.992 -12.160 -2.281 1.00 92.12 82 ARG A N 1
ATOM 672 C CA . ARG A 1 82 ? 8.720 -12.884 -2.359 1.00 92.12 82 ARG A CA 1
ATOM 673 C C . ARG A 1 82 ? 7.953 -12.830 -1.037 1.00 92.12 82 ARG A C 1
ATOM 675 O O . ARG A 1 82 ? 6.798 -12.443 -1.043 1.00 92.12 82 ARG A O 1
ATOM 682 N N . LYS A 1 83 ? 8.619 -13.088 0.093 1.00 92.94 83 LYS A N 1
ATOM 683 C CA . LYS A 1 83 ? 8.002 -12.948 1.424 1.00 92.94 83 LYS A CA 1
ATOM 684 C C . LYS A 1 83 ? 7.470 -11.536 1.681 1.00 92.94 83 LYS A C 1
ATOM 686 O O . LYS A 1 83 ? 6.433 -11.386 2.315 1.00 92.94 83 LYS A O 1
ATOM 691 N N . ASN A 1 84 ? 8.177 -10.505 1.221 1.00 94.06 84 ASN A N 1
ATOM 692 C CA . ASN A 1 84 ? 7.712 -9.127 1.358 1.00 94.06 84 ASN A CA 1
ATOM 693 C C . ASN A 1 84 ? 6.528 -8.819 0.433 1.00 94.06 84 ASN A C 1
ATOM 695 O O . ASN A 1 84 ? 5.616 -8.125 0.862 1.00 94.06 84 ASN A O 1
ATOM 699 N N . VAL A 1 85 ? 6.502 -9.366 -0.785 1.00 93.06 85 VAL A N 1
ATOM 700 C CA . VAL A 1 85 ? 5.330 -9.294 -1.674 1.00 93.06 85 VAL A CA 1
ATOM 701 C C . VAL A 1 85 ? 4.127 -9.959 -1.008 1.00 93.06 85 VAL A C 1
ATOM 703 O O . VAL A 1 85 ? 3.108 -9.301 -0.852 1.00 93.06 85 VAL A O 1
ATOM 706 N N . ASP A 1 86 ? 4.280 -11.180 -0.485 1.00 92.94 86 ASP A N 1
ATOM 707 C CA . ASP A 1 86 ? 3.197 -11.899 0.202 1.00 92.94 86 ASP A CA 1
ATOM 708 C C . ASP A 1 86 ? 2.642 -11.089 1.397 1.00 92.94 86 ASP A C 1
ATOM 710 O O . ASP A 1 86 ? 1.439 -11.069 1.655 1.00 92.94 86 ASP A O 1
ATOM 714 N N . ARG A 1 87 ? 3.513 -10.379 2.132 1.00 93.88 87 ARG A N 1
ATOM 715 C CA . ARG A 1 87 ? 3.112 -9.475 3.227 1.00 93.88 87 ARG A CA 1
ATOM 716 C C . ARG A 1 87 ? 2.345 -8.254 2.719 1.00 93.88 87 ARG A C 1
ATOM 718 O O . ARG A 1 87 ? 1.374 -7.857 3.359 1.00 93.88 87 ARG A O 1
ATOM 725 N N . LEU A 1 88 ? 2.769 -7.652 1.607 1.00 93.50 88 LEU A N 1
ATOM 726 C CA . LEU A 1 88 ? 2.055 -6.524 1.004 1.00 93.50 88 LEU A CA 1
ATOM 727 C C . LEU A 1 88 ? 0.686 -6.952 0.496 1.00 93.50 88 LEU A C 1
ATOM 729 O O . LEU A 1 88 ? -0.295 -6.295 0.836 1.00 93.50 88 LEU A O 1
ATOM 733 N N . ASP A 1 89 ? 0.605 -8.067 -0.223 1.00 93.06 89 ASP A N 1
ATOM 734 C CA . ASP A 1 89 ? -0.661 -8.597 -0.728 1.00 93.06 89 ASP A CA 1
ATOM 735 C C . ASP A 1 89 ? -1.624 -8.841 0.435 1.00 93.06 89 ASP A C 1
ATOM 737 O O . ASP A 1 89 ? -2.718 -8.276 0.469 1.00 93.06 89 ASP A O 1
ATOM 741 N N . LYS A 1 90 ? -1.162 -9.532 1.484 1.00 93.00 90 LYS A N 1
ATOM 742 C CA . LYS A 1 90 ? -1.947 -9.740 2.706 1.00 93.00 90 LYS A CA 1
ATOM 743 C C . LYS A 1 90 ? -2.410 -8.429 3.347 1.00 93.00 90 LYS A C 1
ATOM 745 O O . LYS A 1 90 ? -3.549 -8.337 3.802 1.00 93.00 90 LYS A O 1
ATOM 750 N N . SER A 1 91 ? -1.553 -7.408 3.381 1.00 93.00 91 SER A N 1
ATOM 751 C CA . SER A 1 91 ? -1.903 -6.098 3.941 1.00 93.00 91 SER A CA 1
ATOM 752 C C . SER A 1 91 ? -2.973 -5.363 3.129 1.00 93.00 91 SER A C 1
ATOM 754 O O . SER A 1 91 ? -3.709 -4.560 3.695 1.00 93.00 91 SER A O 1
ATOM 756 N N . LEU A 1 92 ? -3.076 -5.630 1.825 1.00 93.56 92 LEU A N 1
ATOM 757 C CA . LEU A 1 92 ? -4.014 -4.980 0.906 1.00 93.56 92 LEU A CA 1
ATOM 758 C C . LEU A 1 92 ? -5.309 -5.784 0.707 1.00 93.56 92 LEU A C 1
ATOM 760 O O . LEU A 1 92 ? -6.324 -5.223 0.300 1.00 93.56 92 LEU A O 1
ATOM 764 N N . GLU A 1 93 ? -5.302 -7.081 1.014 1.00 92.81 93 GLU A N 1
ATOM 765 C CA . GLU A 1 93 ? -6.481 -7.951 0.916 1.00 92.81 93 GLU A CA 1
ATOM 766 C C . GLU A 1 93 ? -7.518 -7.709 2.023 1.00 92.81 93 GLU A C 1
ATOM 768 O O . GLU A 1 93 ? -8.706 -8.018 1.841 1.00 92.81 93 GLU A O 1
ATOM 773 N N . VAL A 1 94 ? -7.100 -7.138 3.160 1.00 91.75 94 VAL A N 1
ATOM 774 C CA . VAL A 1 94 ? -7.997 -6.841 4.285 1.00 91.75 94 VAL A CA 1
ATOM 775 C C . VAL A 1 94 ? -9.117 -5.889 3.866 1.00 91.75 94 VAL A C 1
ATOM 777 O O . VAL A 1 94 ? -8.944 -4.984 3.048 1.00 91.75 94 VAL A O 1
ATOM 780 N N . ARG A 1 95 ? -10.308 -6.082 4.439 1.00 89.88 95 ARG A N 1
ATOM 781 C CA . ARG A 1 95 ? -11.509 -5.337 4.037 1.00 89.88 95 ARG A CA 1
ATOM 782 C C . ARG A 1 95 ? -11.346 -3.834 4.253 1.00 89.88 95 ARG A C 1
ATOM 784 O O . ARG A 1 95 ? -11.838 -3.054 3.449 1.00 89.88 95 ARG A O 1
ATOM 791 N N . GLU A 1 96 ? -10.642 -3.449 5.305 1.00 90.50 96 GLU A N 1
ATOM 792 C CA . GLU A 1 96 ? -10.370 -2.071 5.701 1.00 90.50 96 GLU A CA 1
ATOM 793 C C . GLU A 1 96 ? -9.452 -1.334 4.716 1.00 90.50 96 GLU A C 1
ATOM 795 O O . GLU A 1 96 ? -9.451 -0.106 4.708 1.00 90.50 96 GLU A O 1
ATOM 800 N N . ALA A 1 97 ? -8.693 -2.057 3.883 1.00 89.81 97 ALA A N 1
ATOM 801 C CA . ALA A 1 97 ? -7.878 -1.474 2.815 1.00 89.81 97 ALA A CA 1
ATOM 802 C C . ALA A 1 97 ? -8.704 -1.137 1.564 1.00 89.81 97 ALA A C 1
ATOM 804 O O . ALA A 1 97 ? -8.247 -0.391 0.696 1.00 89.81 97 ALA A O 1
ATOM 805 N N . LYS A 1 98 ? -9.911 -1.705 1.438 1.00 90.56 98 LYS A N 1
ATOM 806 C CA . LYS A 1 98 ? -10.748 -1.537 0.251 1.00 90.56 98 LYS A CA 1
ATOM 807 C C . LYS A 1 98 ? -11.377 -0.152 0.239 1.00 90.56 98 LYS A C 1
ATOM 809 O O . LYS A 1 98 ? -11.862 0.353 1.249 1.00 90.56 98 LYS A O 1
ATOM 814 N N . LEU A 1 99 ? -11.403 0.443 -0.945 1.00 87.06 99 LEU A N 1
ATOM 815 C CA . LEU A 1 99 ? -12.060 1.718 -1.166 1.00 87.06 99 LEU A CA 1
ATOM 816 C C . LEU A 1 99 ? -13.568 1.495 -1.313 1.00 87.06 99 LEU A C 1
ATOM 818 O O . LEU A 1 99 ? -14.022 0.827 -2.238 1.00 87.06 99 LEU A O 1
ATOM 822 N N . ASP A 1 100 ? -14.337 2.063 -0.385 1.00 84.44 100 ASP A N 1
ATOM 823 C CA . ASP A 1 100 ? -15.806 2.090 -0.448 1.00 84.44 100 ASP A CA 1
ATOM 824 C C . ASP A 1 100 ? -16.347 3.155 -1.420 1.00 84.44 100 ASP A C 1
ATOM 826 O O . ASP A 1 100 ? -17.540 3.152 -1.722 1.00 84.44 100 ASP A O 1
ATOM 830 N N . ASP A 1 101 ? -15.480 4.071 -1.857 1.00 83.25 101 ASP A N 1
ATOM 831 C CA . ASP A 1 101 ? -15.773 5.238 -2.686 1.00 83.25 101 ASP A CA 1
ATOM 832 C C . ASP A 1 101 ? -14.803 5.245 -3.882 1.00 83.25 101 ASP A C 1
ATOM 834 O O . ASP A 1 101 ? -13.652 4.816 -3.762 1.00 83.25 101 ASP A O 1
ATOM 838 N N . SER A 1 102 ? -15.251 5.732 -5.038 1.00 88.12 102 SER A N 1
ATOM 839 C CA . SER A 1 102 ? -14.367 5.946 -6.188 1.00 88.12 102 SER A CA 1
ATOM 840 C C . SER A 1 102 ? -13.462 7.145 -5.907 1.00 88.12 102 SER A C 1
ATOM 842 O O . SER A 1 102 ? -13.933 8.147 -5.379 1.00 88.12 102 SER A O 1
ATOM 844 N N . ILE A 1 103 ? -12.183 7.083 -6.277 1.00 91.31 103 ILE A N 1
ATOM 845 C CA . ILE A 1 103 ? -11.227 8.173 -6.030 1.00 91.31 103 ILE A CA 1
ATOM 846 C C . ILE A 1 103 ? -10.317 8.407 -7.237 1.00 91.31 103 ILE A C 1
ATOM 848 O O . ILE A 1 103 ? -9.844 7.448 -7.851 1.00 91.31 103 ILE A O 1
ATOM 852 N N . TYR A 1 104 ? -10.035 9.672 -7.552 1.00 92.69 104 TYR A N 1
ATOM 853 C CA . TYR A 1 104 ? -8.960 10.021 -8.481 1.00 92.69 104 TYR A CA 1
ATOM 854 C C . TYR A 1 104 ? -7.614 10.119 -7.762 1.00 92.69 104 TYR A C 1
ATOM 856 O O . TYR A 1 104 ? -7.471 10.783 -6.735 1.00 92.69 104 TYR A O 1
ATOM 864 N N . VAL A 1 105 ? -6.601 9.466 -8.335 1.00 91.50 105 VAL A N 1
ATOM 865 C CA . VAL A 1 105 ? -5.217 9.509 -7.856 1.00 91.50 105 VAL A CA 1
ATOM 866 C C . VAL A 1 105 ? -4.321 9.959 -9.000 1.00 91.50 105 VAL A C 1
ATOM 868 O O . VAL A 1 105 ? -4.369 9.406 -10.097 1.00 91.50 105 VAL A O 1
ATOM 871 N N . TYR A 1 106 ? -3.478 10.951 -8.730 1.00 89.88 106 TYR A N 1
ATOM 872 C CA . TYR A 1 106 ? -2.541 11.494 -9.705 1.00 89.88 106 TYR A CA 1
ATOM 873 C C . TYR A 1 106 ? -1.145 10.939 -9.451 1.00 89.88 106 TYR A C 1
ATOM 875 O O . TYR A 1 106 ? -0.617 11.024 -8.341 1.00 89.88 106 TYR A O 1
ATOM 883 N N . ARG A 1 107 ? -0.527 10.400 -10.500 1.00 90.38 107 ARG A N 1
ATOM 884 C CA . ARG A 1 107 ? 0.861 9.949 -10.480 1.00 90.38 107 ARG A CA 1
ATOM 885 C C . ARG A 1 107 ? 1.624 10.641 -11.598 1.00 90.38 107 ARG A C 1
ATOM 887 O O . ARG A 1 107 ? 1.210 10.596 -12.752 1.00 90.38 107 ARG A O 1
ATOM 894 N N . ASN A 1 108 ? 2.763 11.232 -11.253 1.00 86.38 108 ASN A N 1
ATOM 895 C CA . ASN A 1 108 ? 3.700 11.746 -12.243 1.00 86.38 108 ASN A CA 1
ATOM 896 C C . ASN A 1 108 ? 4.390 10.560 -12.921 1.00 86.38 108 ASN A C 1
ATOM 898 O O . ASN A 1 108 ? 5.256 9.922 -12.320 1.00 86.38 108 ASN A O 1
ATOM 902 N N . LEU A 1 109 ? 3.969 10.247 -14.144 1.00 84.88 109 LEU A N 1
ATOM 903 C CA . LEU A 1 109 ? 4.593 9.216 -14.965 1.00 84.88 109 LEU A CA 1
ATOM 904 C C . LEU A 1 109 ? 5.840 9.774 -15.651 1.00 84.88 109 LEU A C 1
ATOM 906 O O . LEU A 1 109 ? 5.856 10.924 -16.094 1.00 84.88 109 LEU A O 1
ATOM 910 N N . VAL A 1 110 ? 6.877 8.950 -15.765 1.00 83.94 110 VAL A N 1
ATOM 911 C CA . VAL A 1 110 ? 8.075 9.284 -16.553 1.00 83.94 110 VAL A CA 1
ATOM 912 C C . VAL A 1 110 ? 7.962 8.734 -17.977 1.00 83.94 110 VAL A C 1
ATOM 914 O O . VAL A 1 110 ? 7.275 7.744 -18.209 1.00 83.94 110 VAL A O 1
ATOM 917 N N . SER A 1 111 ? 8.677 9.323 -18.942 1.00 81.12 111 SER A N 1
ATOM 918 C CA . SER A 1 111 ? 8.590 8.972 -20.376 1.00 81.12 111 SER A CA 1
ATOM 919 C C . SER A 1 111 ? 8.701 7.467 -20.664 1.00 81.12 111 SER A C 1
ATOM 921 O O . SER A 1 111 ? 7.933 6.923 -21.455 1.00 81.12 111 SER A O 1
ATOM 923 N N . LYS A 1 112 ? 9.589 6.758 -19.948 1.00 79.31 112 LYS A N 1
ATOM 924 C CA . LYS A 1 112 ? 9.738 5.296 -20.075 1.00 79.31 112 LYS A CA 1
ATOM 925 C C . LYS A 1 112 ? 8.452 4.518 -19.756 1.00 79.31 112 LYS A C 1
ATOM 927 O O . LYS A 1 112 ? 8.224 3.471 -20.346 1.00 79.31 112 LYS A O 1
ATOM 932 N N . GLU A 1 113 ? 7.614 5.017 -18.847 1.00 78.69 113 GLU A N 1
ATOM 933 C CA . GLU A 1 113 ? 6.346 4.382 -18.458 1.00 78.69 113 GLU A CA 1
ATOM 934 C C . GLU A 1 113 ? 5.230 4.656 -19.472 1.00 78.69 113 GLU A C 1
ATOM 936 O O . GLU A 1 113 ? 4.289 3.876 -19.570 1.00 78.69 113 GLU A O 1
ATOM 941 N N . LEU A 1 114 ? 5.357 5.733 -20.253 1.00 83.31 114 LEU A N 1
ATOM 942 C CA . LEU A 1 114 ? 4.446 6.090 -21.343 1.00 83.31 114 LEU A CA 1
ATOM 943 C C . LEU A 1 114 ? 4.838 5.440 -22.681 1.00 83.31 114 LEU A C 1
ATOM 945 O O . LEU A 1 114 ? 4.217 5.717 -23.704 1.00 83.31 114 LEU A O 1
ATOM 949 N N . GLY A 1 115 ? 5.890 4.615 -22.701 1.00 75.50 115 GLY A N 1
ATOM 950 C CA . GLY A 1 115 ? 6.398 3.986 -23.922 1.00 75.50 115 GLY A CA 1
ATOM 951 C C . GLY A 1 115 ? 7.084 4.957 -24.888 1.00 75.50 115 GLY A C 1
ATOM 952 O O . GLY A 1 115 ? 7.418 4.566 -26.006 1.00 75.50 115 GLY A O 1
ATOM 953 N N . THR A 1 116 ? 7.343 6.204 -24.480 1.00 62.88 116 THR A N 1
ATOM 954 C CA . THR A 1 116 ? 8.077 7.176 -25.296 1.00 62.88 116 THR A CA 1
ATOM 955 C C . THR A 1 116 ? 9.576 6.927 -25.170 1.00 62.88 116 THR A C 1
ATOM 957 O O . THR A 1 116 ? 10.319 7.650 -24.507 1.00 62.88 116 THR A O 1
ATOM 960 N N . TYR A 1 117 ? 10.049 5.877 -25.841 1.00 58.19 117 TYR A N 1
ATOM 961 C CA . TYR A 1 117 ? 11.450 5.808 -26.234 1.00 58.19 117 TYR A CA 1
ATOM 962 C C . TYR A 1 117 ? 11.683 6.940 -27.231 1.00 58.19 117 TYR A C 1
ATOM 964 O O . TYR A 1 117 ? 11.164 6.908 -28.346 1.00 58.19 117 TYR A O 1
ATOM 972 N N . GLN A 1 118 ? 12.431 7.969 -26.831 1.00 55.97 118 GLN A N 1
ATOM 973 C CA . GLN A 1 118 ? 12.959 8.928 -27.791 1.00 55.97 118 GLN A CA 1
ATOM 974 C C . GLN A 1 118 ? 13.746 8.142 -28.840 1.00 55.97 118 GLN A C 1
ATOM 976 O O . GLN A 1 118 ? 14.826 7.615 -28.573 1.00 55.97 118 GLN A O 1
ATOM 981 N N . ILE A 1 119 ? 13.187 8.064 -30.045 1.00 51.09 119 ILE A N 1
ATOM 982 C CA . ILE A 1 119 ? 13.895 7.674 -31.256 1.00 51.09 119 ILE A CA 1
ATOM 983 C C . ILE A 1 119 ? 14.917 8.790 -31.509 1.00 51.09 119 ILE A C 1
ATOM 985 O O . ILE A 1 119 ? 14.687 9.723 -32.269 1.00 51.09 119 ILE A O 1
ATOM 989 N N . HIS A 1 120 ? 16.044 8.756 -30.803 1.00 48.47 120 HIS A N 1
ATOM 990 C CA . HIS A 1 120 ? 17.217 9.590 -31.083 1.00 48.47 120 HIS A CA 1
ATOM 991 C C . HIS A 1 120 ? 18.241 8.835 -31.936 1.00 48.47 120 HIS A C 1
ATOM 993 O O . HIS A 1 120 ? 19.430 9.137 -31.930 1.00 48.47 120 HIS A O 1
ATOM 999 N N . SER A 1 121 ? 17.775 7.869 -32.728 1.00 50.25 121 SER A N 1
ATOM 1000 C CA . SER A 1 121 ? 18.594 7.141 -33.690 1.00 50.25 121 SER A CA 1
ATOM 1001 C C . SER A 1 121 ? 18.138 7.358 -35.129 1.00 50.25 121 SER A C 1
ATOM 1003 O O . SER A 1 121 ? 18.076 6.392 -35.869 1.00 50.25 121 SER A O 1
ATOM 1005 N N . MET A 1 122 ? 17.824 8.582 -35.564 1.00 51.62 122 MET A N 1
ATOM 1006 C CA . MET A 1 122 ? 17.806 8.902 -37.002 1.00 51.62 122 MET A CA 1
ATOM 1007 C C . MET A 1 122 ? 18.093 10.383 -37.255 1.00 51.62 122 MET A C 1
ATOM 1009 O O . MET A 1 122 ? 17.184 11.200 -37.329 1.00 51.62 122 MET A O 1
ATOM 1013 N N . ARG A 1 123 ? 19.385 10.703 -37.395 1.00 50.22 123 ARG A N 1
ATOM 1014 C CA . ARG A 1 123 ? 19.976 11.530 -38.470 1.00 50.22 123 ARG A CA 1
ATOM 1015 C C . ARG A 1 123 ? 21.440 11.836 -38.128 1.00 50.22 123 ARG A C 1
ATOM 1017 O O . ARG A 1 123 ? 21.811 12.964 -37.841 1.00 50.22 123 ARG A O 1
ATOM 1024 N N . LYS A 1 124 ? 22.312 10.829 -38.243 1.00 48.84 124 LYS A N 1
ATOM 1025 C CA . LYS A 1 124 ? 23.668 11.093 -38.750 1.00 48.84 124 LYS A CA 1
ATOM 1026 C C . LYS A 1 124 ? 23.596 11.019 -40.273 1.00 48.84 124 LYS A C 1
ATOM 1028 O O . LYS A 1 124 ? 24.009 10.038 -40.880 1.00 48.84 124 LYS A O 1
ATOM 1033 N N . GLY A 1 125 ? 22.982 12.035 -40.877 1.00 45.00 125 GLY A N 1
ATOM 1034 C CA . GLY A 1 125 ? 23.162 12.287 -42.299 1.00 45.00 125 GLY A CA 1
ATOM 1035 C C . GLY A 1 125 ? 24.594 12.767 -42.487 1.00 45.00 125 GLY A C 1
ATOM 1036 O O . GLY A 1 125 ? 24.949 13.826 -41.979 1.00 45.00 125 GLY A O 1
ATOM 1037 N N . LYS A 1 126 ? 25.426 11.958 -43.151 1.00 48.53 126 LYS A N 1
ATOM 1038 C CA . LYS A 1 126 ? 26.703 12.409 -43.707 1.00 48.53 126 LYS A CA 1
ATOM 1039 C C . LYS A 1 126 ? 26.412 13.624 -44.588 1.00 48.53 126 LYS A C 1
ATOM 1041 O O . LYS A 1 126 ? 25.773 13.467 -45.625 1.00 48.53 126 LYS A O 1
ATOM 1046 N N . ILE A 1 127 ? 26.866 14.802 -44.177 1.00 49.91 127 ILE A N 1
ATOM 1047 C CA . ILE A 1 127 ? 27.104 15.891 -45.122 1.00 49.91 127 ILE A CA 1
ATOM 1048 C C . ILE A 1 127 ? 28.406 15.498 -45.815 1.00 49.91 127 ILE A C 1
ATOM 1050 O O . ILE A 1 127 ? 29.425 15.298 -45.151 1.00 49.91 127 ILE A O 1
ATOM 1054 N N . ARG A 1 128 ? 28.294 15.219 -47.109 1.00 44.06 128 ARG A N 1
ATOM 1055 C CA . ARG A 1 128 ? 29.415 14.940 -47.998 1.00 44.06 128 ARG A CA 1
ATOM 1056 C C . ARG A 1 128 ? 29.888 16.251 -48.601 1.00 44.06 128 ARG A C 1
ATOM 1058 O O . ARG A 1 128 ? 29.004 17.106 -48.831 1.00 44.06 128 ARG A O 1
#

InterPro domains:
  IPR003540 ADP ribosyltransferase [PF03496] (32-116)

pLDDT: mean 79.94, std 18.29, range [39.97, 95.81]